Protein AF-A0A2U0TNA0-F1 (afdb_monomer_lite)

Foldseek 3Di:
DKDQDQLLVLLVVVVVVLLVCLPVLLVVLVVQLVVVVVVPDDSQVSLVVLLVVLLVCLVVLLVVVLCVQQVAQEDAPVVVSVSSSVSLVSNLSSQLSNQLCVVDGRCCLPPNDDDPNRVSSSVSSNVSSVVSSVSSVCSSVPGNYMYDD

Sequence (149 aa):
MKYQYRYLNATLIFCLIGFFIPGFTAILLLGIQMLLTEIGMECANSWKLIWTGTWIGMILLPILFFRYLNGKSTVPYQKIKTNLILFNLFEYIFIQASLASLFTNGNTLCYGSGGQNGIEFAFTALLALPILIIFSYFFEYHTETTIAE

pLDDT: mean 90.09, std 9.89, range [48.31, 98.06]

Structure (mmCIF, N/CA/C/O backbone):
data_AF-A0A2U0TNA0-F1
#
_entry.id   AF-A0A2U0TNA0-F1
#
loop_
_atom_site.group_PDB
_atom_site.id
_atom_site.type_symbol
_atom_site.label_atom_id
_atom_site.label_alt_id
_atom_site.label_comp_id
_atom_site.label_asym_id
_atom_site.label_entity_id
_atom_site.label_seq_id
_atom_site.pdbx_PDB_ins_code
_atom_site.Cartn_x
_atom_site.Cartn_y
_atom_site.Cartn_z
_atom_site.occupancy
_atom_site.B_iso_or_equiv
_atom_site.auth_seq_id
_atom_site.auth_comp_id
_atom_site.auth_asym_id
_atom_site.auth_atom_id
_atom_site.pdbx_PDB_model_num
ATOM 1 N N . MET A 1 1 ? -18.979 9.191 24.274 1.00 56.72 1 MET A N 1
ATOM 2 C CA . MET A 1 1 ? -19.630 7.855 24.256 1.00 56.72 1 MET A CA 1
ATOM 3 C C . MET A 1 1 ? -18.697 6.875 23.535 1.00 56.72 1 MET A C 1
ATOM 5 O O . MET A 1 1 ? -17.932 7.350 22.707 1.00 56.72 1 MET A O 1
ATOM 9 N N . LYS A 1 2 ? -18.642 5.577 23.890 1.00 66.06 2 LYS A N 1
ATOM 10 C CA . LYS A 1 2 ? -17.724 4.612 23.243 1.00 66.06 2 LYS A CA 1
ATOM 11 C C . LYS A 1 2 ? -18.462 3.783 22.197 1.00 66.06 2 LYS A C 1
ATOM 13 O O . LYS A 1 2 ? -19.469 3.166 22.528 1.00 66.06 2 LYS A O 1
ATOM 18 N N . TYR A 1 3 ? -17.939 3.740 20.976 1.00 77.31 3 TYR A N 1
ATOM 19 C CA . TYR A 1 3 ? -18.507 2.952 19.878 1.00 77.31 3 TYR A CA 1
ATOM 20 C C . TYR A 1 3 ? -17.440 2.074 19.231 1.00 77.31 3 TYR A C 1
ATOM 22 O O . TYR A 1 3 ? -16.265 2.430 19.242 1.00 77.31 3 TYR A O 1
ATOM 30 N N . GLN A 1 4 ? -17.849 0.948 18.654 1.00 83.19 4 GLN A N 1
ATOM 31 C CA . GLN A 1 4 ? -16.995 0.144 17.776 1.00 83.19 4 GLN A CA 1
ATOM 32 C C . GLN A 1 4 ? -16.763 0.900 16.460 1.00 83.19 4 GLN A C 1
ATOM 34 O O . GLN A 1 4 ? -17.704 1.460 15.887 1.00 83.19 4 GLN A O 1
ATOM 39 N N . TYR A 1 5 ? -15.518 0.950 15.986 1.00 86.00 5 TYR A N 1
ATOM 40 C CA . TYR A 1 5 ? -15.208 1.605 14.715 1.00 86.00 5 TYR A CA 1
ATOM 41 C C . TYR A 1 5 ? -15.548 0.695 13.527 1.00 86.00 5 TYR A C 1
ATOM 43 O O . TYR A 1 5 ? -15.168 -0.469 13.497 1.00 86.00 5 TYR A O 1
ATOM 51 N N . ARG A 1 6 ? -16.239 1.236 12.516 1.00 91.50 6 ARG A N 1
ATOM 52 C CA . ARG A 1 6 ? -16.657 0.487 11.316 1.00 91.50 6 ARG A CA 1
ATOM 53 C C . ARG A 1 6 ? -15.620 0.626 10.198 1.00 91.50 6 ARG A C 1
ATOM 55 O O . ARG A 1 6 ? -15.744 1.502 9.335 1.00 91.50 6 ARG A O 1
ATOM 62 N N . TYR A 1 7 ? -14.580 -0.205 10.240 1.00 93.19 7 TYR A N 1
ATOM 63 C CA . TYR A 1 7 ? -13.464 -0.202 9.283 1.00 93.19 7 TYR A CA 1
ATOM 64 C C . TYR A 1 7 ? -13.910 -0.496 7.850 1.00 93.19 7 TYR A C 1
ATOM 66 O O . TYR A 1 7 ? -13.440 0.152 6.907 1.00 93.19 7 TYR A O 1
ATOM 74 N N . LEU A 1 8 ? -14.842 -1.435 7.683 1.00 94.44 8 LEU A N 1
ATOM 75 C CA . LEU A 1 8 ? -15.361 -1.846 6.387 1.00 94.44 8 LEU A CA 1
ATOM 76 C C . LEU A 1 8 ? -16.038 -0.675 5.675 1.00 94.44 8 LEU A C 1
ATOM 78 O O . LEU A 1 8 ? -15.712 -0.378 4.530 1.00 94.44 8 LEU A O 1
ATOM 82 N N . ASN A 1 9 ? -16.913 0.054 6.370 1.00 93.88 9 ASN A N 1
ATOM 83 C CA . ASN A 1 9 ? -17.627 1.197 5.795 1.00 93.88 9 ASN A CA 1
ATOM 84 C C . ASN A 1 9 ? -16.678 2.297 5.313 1.00 93.88 9 ASN A C 1
ATOM 86 O O . ASN A 1 9 ? -16.826 2.809 4.204 1.00 93.88 9 ASN A O 1
ATOM 90 N N . ALA A 1 10 ? -15.697 2.665 6.140 1.00 93.75 10 ALA A N 1
ATOM 91 C CA . ALA A 1 10 ? -14.714 3.678 5.772 1.00 93.75 10 ALA A CA 1
ATOM 92 C C . ALA A 1 10 ? -13.861 3.232 4.572 1.00 93.75 10 ALA A C 1
ATOM 94 O O . ALA A 1 10 ? -13.541 4.039 3.699 1.00 93.75 10 ALA A O 1
ATOM 95 N N . THR A 1 11 ? -13.545 1.940 4.494 1.00 96.50 11 THR A N 1
ATOM 96 C CA . THR A 1 11 ? -12.780 1.364 3.382 1.00 96.50 11 THR A CA 1
ATOM 97 C C . THR A 1 11 ? -13.598 1.285 2.105 1.00 96.50 11 THR A C 1
ATOM 99 O O . THR A 1 11 ? -13.075 1.611 1.053 1.00 96.50 11 THR A O 1
ATOM 102 N N . LEU A 1 12 ? -14.892 0.971 2.174 1.00 96.19 12 LEU A N 1
ATOM 103 C CA . LEU A 1 12 ? -15.780 1.028 1.011 1.00 96.19 12 LEU A CA 1
ATOM 104 C C . LEU A 1 12 ? -15.851 2.442 0.420 1.00 96.19 12 LEU A C 1
ATOM 106 O O . LEU A 1 12 ? -15.774 2.595 -0.796 1.00 96.19 12 LEU A O 1
ATOM 110 N N . ILE A 1 13 ? -15.924 3.477 1.266 1.00 94.81 13 ILE A N 1
ATOM 111 C CA . ILE A 1 13 ? -15.852 4.876 0.810 1.00 94.81 13 ILE A CA 1
ATOM 112 C C . ILE A 1 13 ? -14.511 5.142 0.119 1.00 94.81 13 ILE A C 1
ATOM 114 O O . ILE A 1 13 ? -14.484 5.735 -0.959 1.00 94.81 13 ILE A O 1
ATOM 118 N N . PHE A 1 14 ? -13.405 4.675 0.708 1.00 95.06 14 PHE A N 1
ATOM 119 C CA . PHE A 1 14 ? -12.098 4.768 0.064 1.00 95.06 14 PHE A CA 1
ATOM 120 C C . PHE A 1 14 ? -12.086 4.040 -1.283 1.00 95.06 14 PHE A C 1
ATOM 122 O O . PHE A 1 14 ? -11.621 4.622 -2.250 1.00 95.06 14 PHE A O 1
ATOM 129 N N . CYS A 1 15 ? -12.629 2.826 -1.390 1.00 94.69 15 CYS A N 1
ATOM 130 C CA . CYS A 1 15 ? -12.638 2.045 -2.625 1.00 94.69 15 CYS A CA 1
ATOM 131 C C . CYS A 1 15 ? -13.465 2.695 -3.740 1.00 94.69 15 CYS A C 1
ATOM 133 O O . CYS A 1 15 ? -13.064 2.628 -4.900 1.00 94.69 15 CYS A O 1
ATOM 135 N N . LEU A 1 16 ? -14.577 3.360 -3.405 1.00 93.19 16 LEU A N 1
ATOM 136 C CA . LEU A 1 16 ? -15.364 4.131 -4.374 1.00 93.19 16 LEU A CA 1
ATOM 137 C C . LEU A 1 16 ? -14.534 5.252 -5.011 1.00 93.19 16 LEU A C 1
ATOM 139 O O . LEU A 1 16 ? -14.587 5.447 -6.220 1.00 93.19 16 LEU A O 1
ATOM 143 N N . ILE A 1 17 ? -13.735 5.960 -4.209 1.00 90.81 17 ILE A N 1
ATOM 144 C CA . ILE A 1 17 ? -12.788 6.973 -4.701 1.00 90.81 17 ILE A CA 1
ATOM 145 C C . ILE A 1 17 ? -11.610 6.287 -5.418 1.00 90.81 17 ILE A C 1
ATOM 147 O O . ILE A 1 17 ? -11.177 6.720 -6.485 1.00 90.81 17 ILE A O 1
ATOM 151 N N . GLY A 1 18 ? -11.148 5.175 -4.844 1.00 84.62 18 GLY A N 1
ATOM 152 C CA . GLY A 1 18 ? -10.086 4.273 -5.283 1.00 84.62 18 GLY A CA 1
ATOM 153 C C . GLY A 1 18 ? -10.221 3.845 -6.739 1.00 84.62 18 GLY A C 1
ATOM 154 O O . GLY A 1 18 ? -9.241 3.805 -7.474 1.00 84.62 18 GLY A O 1
ATOM 155 N N . PHE A 1 19 ? -11.455 3.615 -7.178 1.00 89.19 19 PHE A N 1
ATOM 156 C CA . PHE A 1 19 ? -11.787 3.253 -8.551 1.00 89.19 19 PHE A CA 1
ATOM 157 C C . PHE A 1 19 ? -11.328 4.290 -9.594 1.00 89.19 19 PHE A C 1
ATOM 159 O O . PHE A 1 19 ? -10.976 3.924 -10.712 1.00 89.19 19 PHE A O 1
ATOM 166 N N . PHE A 1 20 ? -11.281 5.577 -9.233 1.00 86.88 20 PHE A N 1
ATOM 167 C CA . PHE A 1 20 ? -10.940 6.675 -10.149 1.00 86.88 20 PHE A CA 1
ATOM 168 C C . PHE A 1 20 ? -9.481 7.142 -10.056 1.00 86.88 20 PHE A C 1
ATOM 170 O O . PHE A 1 20 ? -9.045 7.964 -10.861 1.00 86.88 20 PHE A O 1
ATOM 177 N N . ILE A 1 21 ? -8.707 6.626 -9.098 1.00 85.44 21 ILE A N 1
ATOM 178 C CA . ILE A 1 21 ? -7.303 7.002 -8.870 1.00 85.44 21 ILE A CA 1
ATOM 179 C C . ILE A 1 21 ? -6.199 6.046 -9.393 1.00 85.44 21 ILE A C 1
ATOM 181 O O . ILE A 1 21 ? -5.028 6.351 -9.127 1.00 85.44 21 ILE A O 1
ATOM 185 N N . PRO A 1 22 ? -6.451 4.943 -10.143 1.00 87.94 22 PRO A N 1
ATOM 186 C CA . PRO A 1 22 ? -5.367 4.090 -10.650 1.00 87.94 22 PRO A CA 1
ATOM 187 C C . PRO A 1 22 ? -4.303 4.843 -11.465 1.00 87.94 22 PRO A C 1
ATOM 189 O O . PRO A 1 22 ? -3.115 4.548 -11.367 1.00 87.94 22 PRO A O 1
ATOM 192 N N . GLY A 1 23 ? -4.711 5.860 -12.233 1.00 83.50 23 GLY A N 1
ATOM 193 C CA . GLY A 1 23 ? -3.784 6.670 -13.028 1.00 83.50 23 GLY A CA 1
ATOM 194 C C . GLY A 1 23 ? -2.807 7.489 -12.177 1.00 83.50 23 GLY A C 1
ATOM 195 O O . GLY A 1 23 ? -1.615 7.523 -12.466 1.00 83.50 23 GLY A O 1
ATOM 196 N N . PHE A 1 2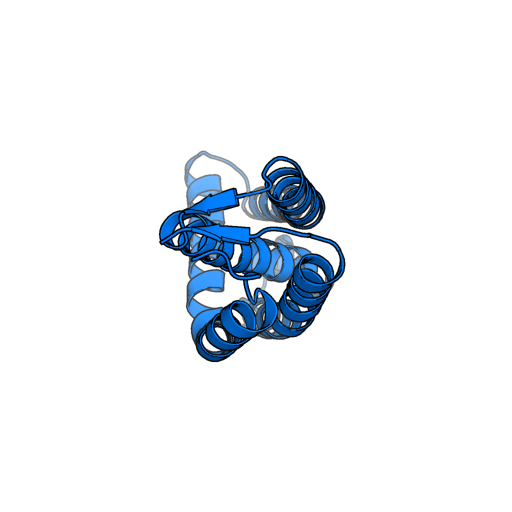4 ? -3.278 8.103 -11.086 1.00 88.62 24 PHE A N 1
ATOM 197 C CA . PHE A 1 24 ? -2.429 8.923 -10.210 1.00 88.62 24 PHE A CA 1
ATOM 198 C C . PHE A 1 24 ? -1.357 8.097 -9.500 1.00 88.62 24 PHE A C 1
ATOM 200 O O . PHE A 1 24 ? -0.218 8.532 -9.348 1.00 88.62 24 PHE A O 1
ATOM 207 N N . THR A 1 25 ? -1.717 6.890 -9.083 1.00 91.56 25 THR A N 1
ATOM 208 C CA . THR A 1 25 ? -0.806 5.964 -8.405 1.00 91.56 25 THR A CA 1
ATOM 209 C C . THR A 1 25 ? 0.212 5.357 -9.368 1.00 91.56 25 THR A C 1
ATOM 211 O O . THR A 1 25 ? 1.383 5.248 -9.012 1.00 91.56 25 THR A O 1
ATOM 214 N N . ALA A 1 26 ? -0.173 5.082 -10.618 1.00 89.44 26 ALA A N 1
ATOM 215 C CA . ALA A 1 26 ? 0.776 4.713 -11.668 1.00 89.44 26 ALA A CA 1
ATOM 216 C C . ALA A 1 26 ? 1.791 5.840 -11.950 1.00 89.44 26 ALA A C 1
ATOM 218 O O . ALA A 1 26 ? 2.992 5.583 -12.013 1.00 89.44 26 ALA A O 1
ATOM 219 N N . ILE A 1 27 ? 1.332 7.096 -12.040 1.00 90.06 27 ILE A N 1
ATOM 220 C CA . ILE A 1 27 ? 2.212 8.269 -12.195 1.00 90.06 27 ILE A CA 1
ATOM 221 C C . ILE A 1 27 ? 3.171 8.398 -11.007 1.00 90.06 27 ILE A C 1
ATOM 223 O O . ILE A 1 27 ? 4.353 8.660 -11.206 1.00 90.06 27 ILE A O 1
ATOM 227 N N . LEU A 1 28 ? 2.693 8.184 -9.777 1.00 92.69 28 LEU A N 1
ATOM 228 C CA . LEU A 1 28 ? 3.542 8.206 -8.586 1.00 92.69 28 LEU A CA 1
ATOM 229 C C . LEU A 1 28 ? 4.652 7.146 -8.660 1.00 92.69 28 LEU A C 1
ATOM 231 O O . LEU A 1 28 ? 5.808 7.462 -8.393 1.00 92.69 28 LEU A O 1
ATOM 235 N N . LEU A 1 29 ? 4.322 5.909 -9.043 1.00 93.56 29 LEU A N 1
ATOM 236 C CA . LEU A 1 29 ? 5.296 4.819 -9.178 1.00 93.56 29 LEU A CA 1
ATOM 237 C C . LEU A 1 29 ? 6.336 5.111 -10.268 1.00 93.56 29 LEU A C 1
ATOM 239 O O . LEU A 1 29 ? 7.529 4.905 -10.044 1.00 93.56 29 LEU A O 1
ATOM 243 N N . LEU A 1 30 ? 5.899 5.657 -11.406 1.00 91.88 30 LEU A N 1
ATOM 244 C CA . LEU A 1 30 ? 6.791 6.135 -12.464 1.00 91.88 30 LEU A CA 1
ATOM 245 C C . LEU A 1 30 ? 7.703 7.261 -11.965 1.00 91.88 30 LEU A C 1
ATOM 247 O O . LEU A 1 30 ? 8.904 7.226 -12.204 1.00 91.88 30 LEU A O 1
ATOM 251 N N . GLY A 1 31 ? 7.161 8.224 -11.218 1.00 92.88 31 GLY A N 1
ATOM 252 C CA . GLY A 1 31 ? 7.939 9.308 -10.619 1.00 92.88 31 GLY A CA 1
ATOM 253 C C . GLY A 1 31 ? 9.008 8.798 -9.650 1.00 92.88 31 GLY A C 1
ATOM 254 O O . GLY A 1 31 ? 10.147 9.256 -9.699 1.00 92.88 31 GLY A O 1
ATOM 255 N N . ILE A 1 32 ? 8.680 7.802 -8.818 1.00 94.56 32 ILE A N 1
ATOM 256 C CA . ILE A 1 32 ? 9.659 7.140 -7.942 1.00 94.56 32 ILE A CA 1
ATOM 257 C C . ILE A 1 32 ? 10.747 6.471 -8.782 1.00 94.56 32 ILE A C 1
ATOM 259 O O . ILE A 1 32 ? 11.927 6.655 -8.497 1.00 94.56 32 ILE A O 1
ATOM 263 N N . GLN A 1 33 ? 10.380 5.734 -9.832 1.00 95.00 33 GLN A N 1
ATO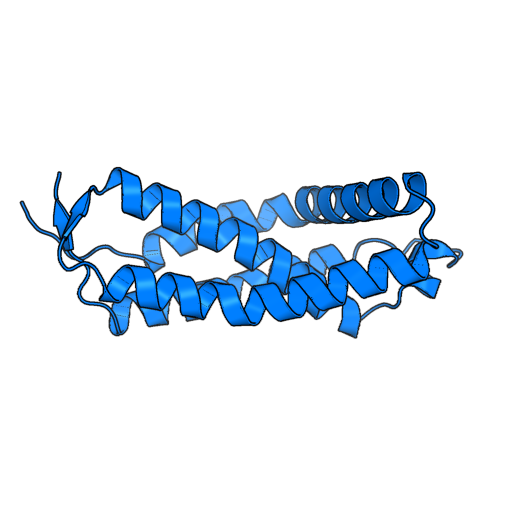M 264 C CA . GLN A 1 33 ? 11.364 5.110 -10.712 1.00 95.00 33 GLN A CA 1
ATOM 265 C C . GLN A 1 33 ? 12.284 6.143 -11.373 1.00 95.00 33 GLN A C 1
ATOM 267 O O . GLN A 1 33 ? 13.495 5.936 -11.399 1.00 95.00 33 GLN A O 1
ATOM 272 N N . MET A 1 34 ? 11.740 7.255 -11.869 1.00 94.25 34 MET A N 1
ATOM 273 C CA . MET A 1 34 ? 12.534 8.329 -12.468 1.00 94.25 34 MET A CA 1
ATOM 274 C C . MET A 1 34 ? 13.516 8.926 -11.458 1.00 94.25 34 MET A C 1
ATOM 276 O O . MET A 1 34 ? 14.696 9.041 -11.767 1.00 94.25 34 MET A O 1
ATOM 280 N N . LEU A 1 35 ? 13.074 9.217 -10.229 1.00 96.75 35 LEU A N 1
ATOM 281 C CA . LEU A 1 35 ? 13.955 9.709 -9.159 1.00 96.75 35 LEU A CA 1
ATOM 282 C C . LEU A 1 35 ? 15.096 8.733 -8.849 1.00 96.75 35 LEU A C 1
ATOM 284 O O . LEU A 1 35 ? 16.236 9.145 -8.653 1.00 96.75 35 LEU A O 1
ATOM 288 N N . LEU A 1 36 ? 14.792 7.436 -8.819 1.00 95.75 36 LEU A N 1
ATOM 289 C CA . LEU A 1 36 ? 15.781 6.380 -8.626 1.00 95.75 36 LEU A CA 1
ATOM 290 C C . LEU A 1 36 ? 16.805 6.325 -9.776 1.00 95.75 36 LEU A C 1
ATOM 292 O O . LEU A 1 36 ? 17.985 6.061 -9.546 1.00 95.75 36 LEU A O 1
ATOM 296 N N . THR A 1 37 ? 16.379 6.616 -11.002 1.00 95.06 37 THR A N 1
ATOM 297 C CA . THR A 1 37 ? 17.280 6.704 -12.153 1.00 95.06 37 THR A CA 1
ATOM 298 C C . THR A 1 37 ? 18.126 7.975 -12.151 1.00 95.06 37 THR A C 1
ATOM 300 O O . THR A 1 37 ? 19.313 7.896 -12.456 1.00 95.06 37 THR A O 1
ATOM 303 N N . GLU A 1 38 ? 17.581 9.109 -11.711 1.00 95.75 38 GLU A N 1
ATOM 304 C CA . GLU A 1 38 ? 18.335 10.363 -11.552 1.00 95.75 38 GLU A CA 1
ATOM 305 C C . GLU A 1 38 ? 19.477 10.245 -10.529 1.00 95.75 38 GLU A C 1
ATOM 307 O O . GLU A 1 38 ? 20.523 10.870 -10.687 1.00 95.75 38 GLU A O 1
ATOM 312 N N . ILE A 1 39 ? 19.338 9.390 -9.508 1.00 96.12 39 ILE A N 1
ATOM 313 C CA . ILE A 1 39 ? 20.433 9.090 -8.565 1.00 96.12 39 ILE A CA 1
ATOM 314 C C . ILE A 1 39 ? 21.418 8.023 -9.083 1.00 96.12 39 ILE A C 1
ATOM 316 O O . ILE A 1 39 ? 22.286 7.571 -8.335 1.00 96.12 39 ILE A O 1
ATOM 320 N N . GLY A 1 40 ? 21.303 7.617 -10.352 1.00 95.31 40 GLY A N 1
ATOM 321 C CA . GLY A 1 40 ? 22.262 6.757 -11.047 1.00 95.31 40 GLY A CA 1
ATOM 322 C C . GLY A 1 40 ? 21.906 5.270 -11.109 1.00 95.31 40 GLY A C 1
ATOM 323 O O . GLY A 1 40 ? 22.747 4.475 -11.530 1.00 95.31 40 GLY A O 1
ATOM 324 N N . MET A 1 41 ? 20.696 4.855 -10.711 1.00 95.75 41 MET A N 1
ATOM 325 C CA . MET A 1 41 ? 20.282 3.456 -10.868 1.00 95.75 41 MET A CA 1
ATOM 326 C C . MET A 1 41 ? 19.714 3.176 -12.257 1.00 95.75 41 MET A C 1
ATOM 328 O O . MET A 1 41 ? 18.869 3.900 -12.781 1.00 95.75 41 MET A O 1
ATOM 332 N N . GLU A 1 42 ? 20.111 2.045 -12.833 1.00 95.88 42 GLU A N 1
ATOM 333 C CA . GLU A 1 42 ? 19.514 1.555 -14.073 1.00 95.88 42 GLU A CA 1
ATOM 334 C C . GLU A 1 42 ? 17.986 1.408 -13.925 1.00 95.88 42 GLU A C 1
ATOM 336 O O . GLU A 1 42 ? 17.482 0.971 -12.883 1.00 95.88 42 GLU A O 1
ATOM 341 N N . CYS A 1 43 ? 17.238 1.768 -14.970 1.00 92.75 43 CYS A N 1
ATOM 342 C CA . CYS A 1 43 ? 15.773 1.791 -14.950 1.00 92.75 43 CYS A CA 1
ATOM 343 C C . CYS A 1 43 ? 15.169 0.430 -14.548 1.00 92.75 43 CYS A C 1
ATOM 345 O O . CYS A 1 43 ? 14.324 0.359 -13.653 1.00 92.75 43 CYS A O 1
ATOM 347 N N . ALA A 1 44 ? 15.657 -0.675 -15.124 1.00 93.44 44 ALA A N 1
ATOM 348 C CA . ALA A 1 44 ? 15.161 -2.014 -14.800 1.00 93.44 44 ALA A CA 1
ATOM 349 C C . ALA A 1 44 ? 15.444 -2.413 -13.336 1.00 93.44 44 ALA A C 1
ATOM 351 O O . ALA A 1 44 ? 14.585 -2.997 -12.666 1.00 93.44 44 ALA A O 1
ATOM 352 N N . ASN A 1 45 ? 16.618 -2.047 -12.810 1.00 95.75 45 ASN A N 1
ATOM 353 C CA . ASN A 1 45 ? 16.973 -2.283 -11.407 1.00 95.75 45 ASN A CA 1
ATOM 354 C C . ASN A 1 45 ? 16.129 -1.427 -10.453 1.00 95.75 45 ASN A C 1
ATOM 356 O O . ASN A 1 45 ? 15.745 -1.901 -9.383 1.00 95.75 45 ASN A O 1
ATOM 360 N N . SER A 1 46 ? 15.774 -0.207 -10.862 1.00 96.19 46 SER A N 1
ATOM 361 C CA . SER A 1 46 ? 14.878 0.679 -10.111 1.00 96.19 46 SER A CA 1
ATOM 362 C C . SER A 1 46 ? 13.489 0.057 -9.949 1.00 96.19 46 SER A C 1
ATOM 364 O O . SER A 1 46 ? 12.971 -0.006 -8.834 1.00 96.19 46 SER A O 1
ATOM 366 N N . TRP A 1 47 ? 12.917 -0.508 -11.019 1.00 94.88 47 TRP A N 1
ATOM 367 C CA . TRP A 1 47 ? 11.656 -1.256 -10.937 1.00 94.88 47 TRP A CA 1
ATOM 368 C C . TRP A 1 47 ? 11.749 -2.484 -10.037 1.00 94.88 47 TRP A C 1
ATOM 370 O O . TRP A 1 47 ? 10.865 -2.713 -9.213 1.00 94.88 47 TRP A O 1
ATOM 380 N N . LYS A 1 48 ? 12.842 -3.249 -10.131 1.00 95.25 48 LYS A N 1
ATOM 381 C CA . LYS A 1 48 ? 13.073 -4.405 -9.255 1.00 95.25 48 LYS A CA 1
ATOM 382 C C . LYS A 1 48 ? 13.106 -4.002 -7.777 1.00 95.25 48 LYS A C 1
ATOM 384 O O . LYS A 1 48 ? 12.543 -4.712 -6.940 1.00 95.25 48 LYS A O 1
ATOM 389 N N . LEU A 1 49 ? 13.726 -2.866 -7.456 1.00 96.31 49 LEU A N 1
ATOM 390 C CA . LEU A 1 49 ? 13.755 -2.323 -6.099 1.00 96.31 49 LEU A CA 1
ATOM 391 C C . LEU A 1 49 ? 12.355 -1.904 -5.631 1.00 96.31 49 LEU A C 1
ATOM 393 O O . LEU A 1 49 ? 11.946 -2.297 -4.539 1.00 96.31 49 LEU A O 1
ATOM 397 N N . ILE A 1 50 ? 11.609 -1.170 -6.464 1.00 96.44 50 ILE A N 1
ATOM 398 C CA . ILE A 1 50 ? 10.227 -0.755 -6.172 1.00 96.44 50 ILE A CA 1
ATOM 399 C C . ILE A 1 50 ? 9.352 -1.980 -5.898 1.00 96.44 50 ILE A C 1
ATOM 401 O O . ILE A 1 50 ? 8.669 -2.034 -4.877 1.00 96.44 50 ILE A O 1
ATOM 405 N N . TRP A 1 51 ? 9.396 -2.996 -6.759 1.00 96.69 51 TRP A N 1
ATOM 406 C CA . TRP A 1 51 ? 8.607 -4.213 -6.574 1.00 96.69 51 TRP A CA 1
ATOM 407 C C . TRP A 1 51 ? 8.999 -4.980 -5.323 1.00 96.69 51 TRP A C 1
ATOM 409 O O . TRP A 1 51 ? 8.128 -5.379 -4.560 1.00 96.69 51 TRP A O 1
ATOM 419 N N . THR A 1 52 ? 10.294 -5.123 -5.051 1.00 97.38 52 THR A N 1
ATOM 420 C CA . THR A 1 52 ? 10.750 -5.785 -3.822 1.00 97.38 52 THR A CA 1
ATOM 421 C C . THR A 1 52 ? 10.246 -5.040 -2.582 1.00 97.38 52 THR A C 1
ATOM 423 O O . THR A 1 52 ? 9.691 -5.654 -1.672 1.00 97.38 52 THR A O 1
ATOM 426 N N . GLY A 1 53 ? 10.379 -3.711 -2.561 1.00 97.69 53 GLY A N 1
ATOM 427 C CA . GLY A 1 53 ? 9.915 -2.878 -1.453 1.00 97.69 53 GLY A CA 1
ATOM 428 C C . GLY A 1 53 ? 8.399 -2.928 -1.266 1.00 97.69 53 GLY A C 1
ATOM 429 O O . GLY A 1 53 ? 7.924 -3.041 -0.139 1.00 97.69 53 GLY A O 1
ATOM 430 N N . THR A 1 54 ? 7.636 -2.902 -2.357 1.00 97.81 54 THR A N 1
ATOM 431 C CA . THR A 1 54 ? 6.167 -2.951 -2.309 1.00 97.81 54 THR A CA 1
ATOM 432 C C . THR A 1 54 ? 5.623 -4.333 -1.951 1.00 97.81 54 THR A C 1
ATOM 434 O O . THR A 1 54 ? 4.664 -4.401 -1.191 1.00 97.81 54 THR A O 1
ATOM 437 N N . TRP A 1 55 ? 6.266 -5.432 -2.362 1.00 98.00 55 TRP A N 1
ATOM 438 C CA . TRP A 1 55 ? 5.946 -6.779 -1.863 1.00 98.00 55 TRP A CA 1
ATOM 439 C C . TRP A 1 55 ? 6.138 -6.892 -0.348 1.00 98.00 55 TRP A C 1
ATOM 441 O O . TRP A 1 55 ? 5.268 -7.405 0.356 1.00 98.00 55 TRP A O 1
ATOM 451 N N . ILE A 1 56 ? 7.261 -6.381 0.163 1.00 98.06 56 ILE A N 1
ATOM 452 C CA . ILE A 1 56 ? 7.530 -6.344 1.605 1.00 98.06 56 ILE A CA 1
ATOM 453 C C . ILE A 1 56 ? 6.483 -5.475 2.315 1.00 98.06 56 ILE A C 1
ATOM 455 O O . ILE A 1 56 ? 5.926 -5.889 3.331 1.00 98.06 56 ILE A O 1
ATOM 459 N N . GLY A 1 57 ? 6.190 -4.294 1.764 1.00 97.56 57 GLY A N 1
ATOM 460 C CA . GLY A 1 57 ? 5.194 -3.363 2.288 1.00 97.56 57 GLY A CA 1
ATOM 461 C C . GLY A 1 57 ? 3.799 -3.978 2.389 1.00 97.56 57 GLY A C 1
ATOM 462 O O . GLY A 1 57 ? 3.217 -3.941 3.468 1.00 97.56 57 GLY A O 1
ATOM 463 N N . MET A 1 58 ? 3.324 -4.610 1.313 1.00 97.31 58 MET A N 1
ATOM 464 C CA . MET A 1 58 ? 2.015 -5.275 1.230 1.00 97.31 58 MET A CA 1
ATOM 465 C C . MET A 1 58 ? 1.824 -6.345 2.316 1.00 97.31 58 MET A C 1
ATOM 467 O O . MET A 1 58 ? 0.733 -6.565 2.825 1.00 97.31 58 MET A O 1
ATOM 471 N N . ILE A 1 59 ? 2.891 -7.048 2.702 1.00 96.88 59 ILE A N 1
ATOM 472 C CA . ILE A 1 59 ? 2.797 -8.070 3.752 1.00 9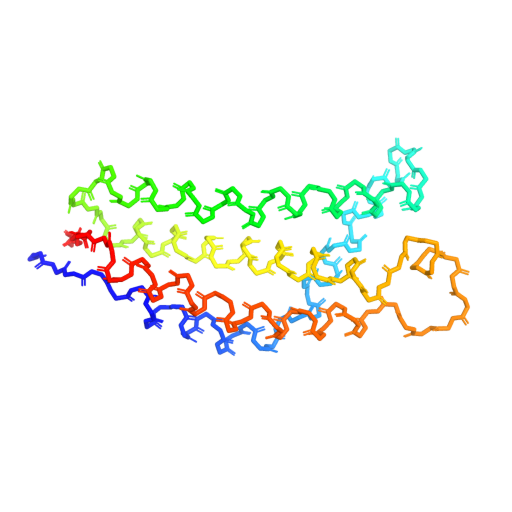6.88 59 ILE A CA 1
ATOM 473 C C . ILE A 1 59 ? 2.904 -7.432 5.142 1.00 96.88 59 ILE A C 1
ATOM 475 O O . ILE A 1 59 ? 2.160 -7.786 6.057 1.00 96.88 59 ILE A O 1
ATOM 479 N N . LEU A 1 60 ? 3.845 -6.505 5.333 1.00 97.62 60 LEU A N 1
ATOM 480 C CA . LEU A 1 60 ? 4.135 -5.944 6.653 1.00 97.62 60 LEU A CA 1
ATOM 481 C C . LEU A 1 60 ? 3.077 -4.948 7.127 1.00 97.62 60 LEU A C 1
ATOM 483 O O . LEU A 1 60 ? 2.765 -4.921 8.320 1.00 97.62 60 LEU A O 1
ATOM 487 N N . LEU A 1 61 ? 2.537 -4.118 6.239 1.00 97.44 61 LEU A N 1
ATOM 488 C CA . LEU A 1 61 ? 1.670 -3.012 6.624 1.00 97.44 61 LEU A CA 1
ATOM 489 C C . LEU A 1 61 ? 0.346 -3.485 7.264 1.00 97.44 61 LEU A C 1
ATOM 491 O O . LEU A 1 61 ? 0.022 -2.963 8.338 1.00 97.44 61 LEU A O 1
ATOM 495 N N . PRO A 1 62 ? -0.369 -4.510 6.749 1.00 96.88 62 PRO A N 1
ATOM 496 C CA . PRO A 1 62 ? -1.550 -5.065 7.419 1.00 96.88 62 PRO A CA 1
ATOM 497 C C . PRO A 1 62 ? -1.237 -5.629 8.808 1.00 96.88 62 PRO A C 1
ATOM 499 O O . PRO A 1 62 ? -1.996 -5.416 9.755 1.00 96.88 62 PRO A O 1
ATOM 502 N N . ILE A 1 63 ? -0.082 -6.286 8.968 1.00 96.50 63 ILE A N 1
ATOM 503 C CA . ILE A 1 63 ? 0.365 -6.846 10.253 1.00 96.50 63 ILE A CA 1
ATOM 504 C C . ILE A 1 63 ? 0.628 -5.725 11.266 1.00 96.50 63 ILE A C 1
ATOM 506 O O . ILE A 1 63 ? 0.198 -5.805 12.421 1.00 96.50 63 ILE A O 1
ATOM 510 N N . LEU A 1 64 ? 1.338 -4.674 10.850 1.00 95.75 64 LEU A N 1
ATOM 511 C CA . LEU A 1 64 ? 1.639 -3.524 11.700 1.00 95.75 64 LEU A CA 1
ATOM 512 C C . LEU A 1 64 ? 0.366 -2.773 12.095 1.00 95.75 64 LEU A C 1
ATOM 514 O O . LEU A 1 64 ? 0.215 -2.403 13.262 1.00 95.75 64 LEU A O 1
ATOM 518 N N . PHE A 1 65 ? -0.564 -2.592 11.156 1.00 95.62 65 PHE A N 1
ATOM 519 C CA . PHE A 1 65 ? -1.835 -1.932 11.424 1.00 95.62 65 PHE A CA 1
ATOM 520 C C . PHE A 1 65 ? -2.697 -2.742 12.397 1.00 95.62 65 PHE A C 1
ATOM 522 O O . PHE A 1 65 ? -3.165 -2.195 13.393 1.00 95.62 65 PHE A O 1
ATOM 529 N N . PHE A 1 66 ? -2.809 -4.058 12.209 1.00 94.06 66 PHE A N 1
ATOM 530 C CA . PHE A 1 66 ? -3.512 -4.941 13.143 1.00 94.06 66 PHE A CA 1
ATOM 531 C C . PHE A 1 66 ? -2.933 -4.880 14.563 1.00 94.06 66 PHE A C 1
ATOM 533 O O . PHE A 1 66 ? -3.667 -4.737 15.542 1.00 94.06 66 PHE A O 1
ATOM 540 N N . ARG A 1 67 ? -1.600 -4.922 14.697 1.00 92.50 67 ARG A N 1
ATOM 541 C CA . ARG A 1 67 ? -0.932 -4.764 16.001 1.00 92.50 67 ARG A CA 1
ATOM 542 C C . ARG A 1 67 ? -1.219 -3.404 16.633 1.00 92.50 67 ARG A C 1
ATOM 544 O O . ARG A 1 67 ? -1.428 -3.330 17.842 1.00 92.50 67 ARG A O 1
ATOM 551 N N . TYR A 1 68 ? -1.244 -2.339 15.833 1.00 91.00 68 TYR A N 1
ATOM 552 C CA . TYR A 1 68 ? -1.610 -1.005 16.301 1.00 91.00 68 TYR A CA 1
ATOM 553 C C . TYR A 1 68 ? -3.045 -0.959 16.852 1.00 91.00 68 TYR A C 1
ATOM 555 O O . TYR A 1 68 ? -3.262 -0.332 17.892 1.00 91.00 68 TYR A O 1
ATOM 563 N N . LEU A 1 69 ? -3.994 -1.637 16.195 1.00 90.12 69 LEU A N 1
ATOM 564 C CA . LEU A 1 69 ? -5.389 -1.723 16.636 1.00 90.12 69 LEU A CA 1
ATOM 565 C C . LEU A 1 69 ? -5.536 -2.517 17.943 1.00 90.12 69 LEU A C 1
ATOM 567 O O . LEU A 1 69 ? -6.163 -2.033 18.883 1.00 90.12 69 LEU A O 1
ATOM 571 N N . ASN A 1 70 ? -4.887 -3.678 18.054 1.00 86.31 70 ASN A N 1
ATOM 572 C CA . ASN A 1 70 ? -4.961 -4.517 19.259 1.00 86.31 70 ASN A CA 1
ATOM 573 C C . ASN A 1 70 ? -4.206 -3.948 20.464 1.00 86.31 70 ASN A C 1
ATOM 575 O O . ASN A 1 70 ? -4.545 -4.241 21.607 1.00 86.31 70 ASN A O 1
ATOM 579 N N . GLY A 1 71 ? -3.194 -3.111 20.237 1.00 79.62 71 GLY A N 1
ATOM 580 C CA . GLY A 1 71 ? -2.469 -2.452 21.321 1.00 79.62 71 GLY A CA 1
ATOM 581 C C . GLY A 1 71 ? -3.269 -1.358 22.037 1.00 79.62 71 GLY A C 1
ATOM 582 O O . GLY A 1 71 ? -2.770 -0.807 23.020 1.00 79.62 71 GLY A O 1
ATOM 583 N N . LYS A 1 72 ? -4.462 -0.978 21.546 1.00 72.31 72 LYS A N 1
ATOM 584 C CA . LYS A 1 72 ? -5.234 0.161 22.071 1.00 72.31 72 LYS A CA 1
ATOM 585 C C . LYS A 1 72 ? -6.729 -0.133 22.144 1.00 72.31 72 LYS A C 1
ATOM 587 O O . LYS A 1 72 ? -7.416 -0.182 21.131 1.00 72.31 72 LYS A O 1
ATOM 592 N N . SER A 1 73 ? -7.253 -0.200 23.364 1.00 70.75 73 SER A N 1
ATOM 593 C CA . SER A 1 73 ? -8.685 -0.403 23.613 1.00 70.75 73 SER A CA 1
ATOM 594 C C . SER A 1 73 ? -9.541 0.817 23.261 1.00 70.75 73 SER A C 1
ATOM 596 O O . SER A 1 73 ? -10.674 0.658 22.810 1.00 70.75 73 SER A O 1
ATOM 598 N N . THR A 1 74 ? -9.020 2.040 23.431 1.00 81.50 74 THR A N 1
ATOM 599 C CA . THR A 1 74 ? -9.719 3.283 23.068 1.00 81.50 74 THR A CA 1
ATOM 600 C C . THR A 1 74 ? -8.781 4.265 22.363 1.00 81.50 74 THR A C 1
ATOM 602 O O . THR A 1 74 ? -7.692 4.562 22.856 1.00 81.50 74 THR A O 1
ATOM 605 N N . VAL A 1 75 ? -9.202 4.791 21.210 1.00 84.81 75 VAL A N 1
ATOM 606 C CA . VAL A 1 75 ? -8.425 5.748 20.403 1.00 84.81 75 VAL A CA 1
ATOM 607 C C . VAL A 1 75 ? -9.336 6.896 19.941 1.00 84.81 75 VAL A C 1
ATOM 609 O O . VAL A 1 75 ? -10.512 6.655 19.665 1.00 84.81 75 VAL A O 1
ATOM 612 N N . PRO A 1 76 ? -8.834 8.140 19.814 1.00 89.06 76 PRO A N 1
ATOM 613 C CA . P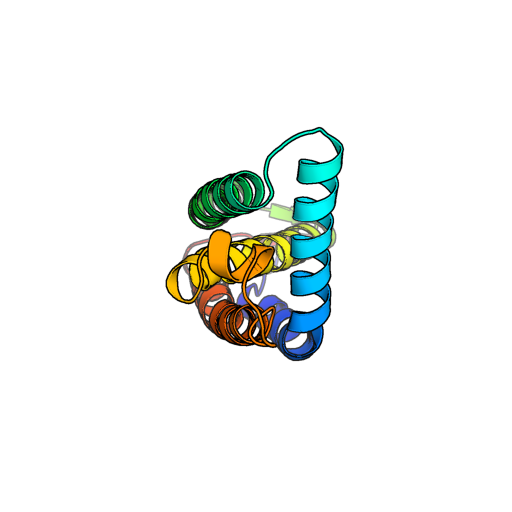RO A 1 76 ? -9.622 9.236 19.255 1.00 89.06 76 PRO A CA 1
ATOM 614 C C . PRO A 1 76 ? -10.115 8.923 17.838 1.00 89.06 76 PRO A C 1
ATOM 616 O O . PRO A 1 76 ? -9.326 8.471 16.999 1.00 89.06 76 PRO A O 1
ATOM 619 N N . TYR A 1 77 ? -11.385 9.223 17.552 1.00 88.62 77 TYR A N 1
ATOM 620 C CA . TYR A 1 77 ? -12.010 8.944 16.251 1.00 88.62 77 TYR A CA 1
ATOM 621 C C . TYR A 1 77 ? -11.189 9.475 15.070 1.00 88.62 77 TYR A C 1
ATOM 623 O O . TYR A 1 77 ? -10.875 8.735 14.134 1.00 88.62 77 TYR A O 1
ATOM 631 N N . GLN A 1 78 ? -10.767 10.741 15.144 1.00 90.31 78 GLN A N 1
ATOM 632 C CA . GLN A 1 78 ? -10.007 11.385 14.074 1.00 90.31 78 GLN A CA 1
ATOM 633 C C . GLN A 1 78 ? -8.675 10.675 13.805 1.00 90.31 78 GLN A C 1
ATOM 635 O O . GLN A 1 78 ? -8.244 10.571 12.659 1.00 90.31 78 GLN A O 1
ATOM 640 N N . LYS A 1 79 ? -8.039 10.133 14.849 1.00 91.62 79 LYS A N 1
ATOM 641 C CA . LYS A 1 79 ? -6.762 9.429 14.728 1.00 91.62 79 LYS A CA 1
ATOM 642 C C . LYS A 1 79 ? -6.925 8.078 14.035 1.00 91.62 79 LYS A C 1
ATOM 644 O O . LYS A 1 79 ? -6.134 7.774 13.147 1.00 91.62 79 LYS A O 1
ATOM 649 N N . ILE A 1 80 ? -7.951 7.298 14.393 1.00 92.19 80 ILE A N 1
ATOM 650 C CA . ILE A 1 80 ? -8.252 6.041 13.684 1.00 92.19 80 ILE A CA 1
ATOM 651 C C . ILE A 1 80 ? -8.603 6.324 12.231 1.00 92.19 80 ILE A C 1
ATOM 653 O O . ILE A 1 80 ? -8.056 5.675 11.346 1.00 92.19 80 ILE A O 1
ATOM 657 N N . LYS A 1 81 ? -9.466 7.313 11.982 1.00 92.31 81 LYS A N 1
ATOM 658 C CA . LYS A 1 81 ? -9.884 7.680 10.629 1.00 92.31 81 LYS A CA 1
ATOM 659 C C . LYS A 1 81 ? -8.685 8.026 9.745 1.00 92.31 81 LYS A C 1
ATOM 661 O O . LYS A 1 81 ? -8.555 7.465 8.662 1.00 92.31 81 LYS A O 1
ATOM 666 N N . THR A 1 82 ? -7.797 8.906 10.207 1.00 94.50 82 THR A N 1
ATOM 667 C CA . THR A 1 82 ? -6.591 9.275 9.451 1.00 94.50 82 THR A CA 1
ATOM 668 C C . THR A 1 82 ? -5.686 8.071 9.221 1.00 94.50 82 THR A C 1
ATOM 670 O O . THR A 1 82 ? -5.248 7.846 8.097 1.00 94.50 82 THR A O 1
ATOM 673 N N . ASN A 1 83 ? -5.440 7.262 10.254 1.00 94.88 83 ASN A N 1
ATOM 674 C CA . ASN A 1 83 ? -4.574 6.094 10.126 1.00 94.88 83 ASN A CA 1
ATOM 675 C C . ASN A 1 83 ? -5.149 5.045 9.166 1.00 94.88 83 ASN A C 1
ATOM 677 O O . ASN A 1 83 ? -4.382 4.449 8.420 1.00 94.88 83 ASN A O 1
ATOM 681 N N . LEU A 1 84 ? -6.471 4.846 9.143 1.00 95.75 84 LEU A N 1
ATOM 682 C CA . LEU A 1 84 ? -7.121 3.940 8.197 1.00 95.75 84 LEU A CA 1
ATOM 683 C C . LEU A 1 84 ? -7.046 4.462 6.758 1.00 95.75 84 LEU A C 1
ATOM 685 O O . LEU A 1 84 ? -6.804 3.683 5.845 1.00 95.75 84 LEU A O 1
ATOM 689 N N . ILE A 1 85 ? -7.220 5.769 6.541 1.00 96.00 85 ILE A N 1
ATOM 690 C CA . ILE A 1 85 ? -7.061 6.367 5.206 1.00 96.00 85 ILE A CA 1
ATOM 691 C C . ILE A 1 85 ? -5.627 6.173 4.705 1.00 96.00 85 ILE A C 1
ATOM 693 O O . ILE A 1 85 ? -5.432 5.773 3.560 1.00 96.00 85 ILE A O 1
ATOM 697 N N . LEU A 1 86 ? -4.633 6.424 5.562 1.00 96.69 86 LEU A N 1
ATOM 698 C CA . LEU A 1 86 ? -3.227 6.210 5.220 1.00 96.69 86 LEU A CA 1
ATOM 699 C C . LEU A 1 86 ? -2.934 4.732 4.958 1.00 96.69 86 LEU A C 1
ATOM 701 O O . LEU A 1 86 ? -2.280 4.425 3.968 1.00 96.69 86 LEU A O 1
ATOM 705 N N . PHE A 1 87 ? -3.446 3.832 5.802 1.00 97.62 87 PHE A N 1
ATOM 706 C CA . PHE A 1 87 ? -3.346 2.391 5.588 1.00 97.62 87 PHE A CA 1
ATOM 707 C C . PHE A 1 87 ? -3.900 2.010 4.213 1.00 97.62 87 PHE A C 1
ATOM 709 O O . PHE A 1 87 ? -3.163 1.463 3.403 1.00 97.62 87 PHE A O 1
ATOM 716 N N . ASN A 1 88 ? -5.148 2.381 3.915 1.00 97.56 88 ASN A N 1
ATOM 717 C CA . ASN A 1 88 ? -5.790 2.061 2.644 1.00 97.56 88 ASN A CA 1
ATOM 718 C C . ASN A 1 88 ? -5.010 2.624 1.452 1.00 97.56 88 ASN A C 1
ATOM 720 O O . ASN A 1 88 ? -4.848 1.925 0.461 1.00 97.56 88 ASN A O 1
ATOM 724 N N . LEU A 1 89 ? -4.490 3.852 1.544 1.00 96.50 89 LEU A N 1
ATOM 725 C CA . LEU A 1 89 ? -3.712 4.470 0.469 1.00 96.50 89 LEU A CA 1
ATOM 726 C C . LEU A 1 89 ? -2.379 3.759 0.215 1.00 96.50 89 LEU A C 1
ATOM 728 O O . LEU A 1 89 ? -2.065 3.444 -0.932 1.00 96.50 89 LEU A O 1
ATOM 732 N N . PHE A 1 90 ? -1.581 3.528 1.257 1.00 97.25 90 PHE A N 1
ATOM 733 C CA . PHE A 1 90 ? -0.280 2.880 1.094 1.00 97.25 90 PHE A CA 1
ATOM 734 C C . PHE A 1 90 ? -0.435 1.423 0.679 1.00 97.25 90 PHE A C 1
ATOM 736 O O . PHE A 1 90 ? 0.242 0.981 -0.245 1.00 97.25 90 PHE A O 1
ATOM 743 N N . GLU A 1 91 ? -1.366 0.707 1.304 1.00 97.75 91 GLU A N 1
ATOM 744 C CA . GLU A 1 91 ? -1.625 -0.691 0.993 1.00 97.75 91 GLU A CA 1
ATOM 745 C C . GLU A 1 91 ? -2.171 -0.852 -0.431 1.00 97.75 91 GLU A C 1
ATOM 747 O O . GLU A 1 91 ? -1.727 -1.733 -1.160 1.00 97.75 91 GLU A O 1
ATOM 752 N N . TYR A 1 92 ? -3.035 0.063 -0.888 1.00 97.31 92 TYR A N 1
ATOM 753 C CA . TYR A 1 92 ? -3.471 0.125 -2.285 1.00 97.31 92 TYR A CA 1
ATOM 754 C C . TYR A 1 92 ? -2.286 0.207 -3.255 1.00 97.31 92 TYR A C 1
ATOM 756 O O . TYR A 1 92 ? -2.199 -0.587 -4.190 1.00 97.31 92 TYR A O 1
ATOM 764 N N . ILE A 1 93 ? -1.360 1.144 -3.018 1.00 96.75 93 ILE A N 1
ATOM 765 C CA . ILE A 1 93 ? -0.173 1.343 -3.864 1.00 96.75 93 ILE A CA 1
ATOM 766 C C . ILE A 1 93 ? 0.735 0.110 -3.814 1.00 96.75 93 ILE A C 1
ATOM 768 O O . ILE A 1 93 ? 1.258 -0.310 -4.848 1.00 96.75 93 ILE A O 1
ATOM 772 N N . PHE A 1 94 ? 0.921 -0.483 -2.632 1.00 98.06 94 PHE A N 1
ATOM 773 C CA . PHE A 1 94 ? 1.752 -1.670 -2.462 1.00 98.06 94 PHE A CA 1
ATOM 774 C C . PHE A 1 94 ? 1.189 -2.875 -3.205 1.00 98.06 94 PHE A C 1
ATOM 776 O O . PHE A 1 94 ? 1.937 -3.499 -3.952 1.00 98.06 94 PHE A O 1
ATOM 783 N N . ILE A 1 95 ? -0.110 -3.153 -3.076 1.00 97.75 95 ILE A N 1
ATOM 784 C CA . ILE A 1 95 ? -0.777 -4.236 -3.806 1.00 97.75 95 ILE A CA 1
ATOM 785 C C . ILE A 1 95 ? -0.741 -3.978 -5.317 1.00 97.75 95 ILE A C 1
ATOM 787 O O . ILE A 1 95 ? -0.406 -4.867 -6.097 1.00 97.75 95 ILE A O 1
ATOM 791 N N . GLN A 1 96 ? -1.060 -2.757 -5.752 1.00 96.12 96 GLN A N 1
ATOM 792 C CA . GLN A 1 96 ? -1.040 -2.392 -7.168 1.00 96.12 96 GLN A CA 1
ATOM 793 C C . GLN A 1 96 ? 0.338 -2.644 -7.792 1.00 96.12 96 GLN A C 1
ATOM 795 O O . GLN A 1 96 ? 0.434 -3.267 -8.852 1.00 96.12 96 GLN A O 1
ATOM 800 N N . ALA A 1 97 ? 1.401 -2.161 -7.146 1.00 95.69 97 ALA A N 1
ATOM 801 C CA . ALA A 1 97 ? 2.765 -2.285 -7.643 1.00 95.69 97 ALA A CA 1
ATOM 802 C C . ALA A 1 97 ? 3.285 -3.727 -7.570 1.00 95.69 97 ALA A C 1
ATOM 804 O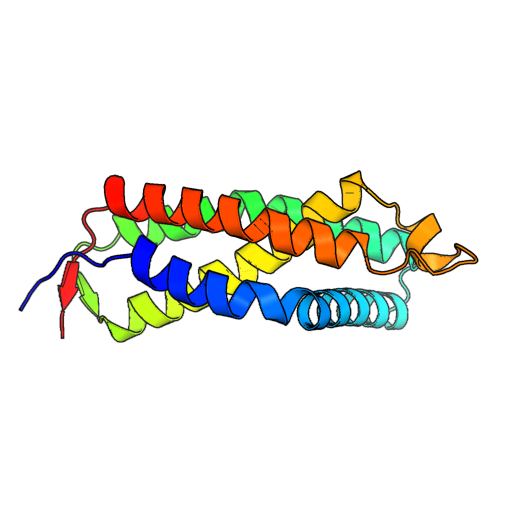 O . ALA A 1 97 ? 3.919 -4.190 -8.519 1.00 95.69 97 ALA A O 1
ATOM 805 N N . SER A 1 98 ? 3.009 -4.442 -6.477 1.00 96.56 98 SER A N 1
ATOM 806 C CA . SER A 1 98 ? 3.463 -5.821 -6.280 1.00 96.56 98 SER A CA 1
ATOM 807 C C . SER A 1 98 ? 2.796 -6.779 -7.266 1.00 96.56 98 SER A C 1
ATOM 809 O O . SER A 1 98 ? 3.470 -7.607 -7.873 1.00 96.56 98 SER A O 1
ATOM 811 N N . LEU A 1 99 ? 1.490 -6.631 -7.506 1.00 95.50 99 LEU A N 1
ATOM 812 C CA . LEU A 1 99 ? 0.785 -7.434 -8.498 1.00 95.50 99 LEU A CA 1
ATOM 813 C C . LEU A 1 99 ? 1.206 -7.066 -9.921 1.00 95.50 99 LEU A C 1
ATOM 815 O O . LEU A 1 99 ? 1.274 -7.953 -10.767 1.00 95.50 99 LEU A O 1
ATOM 819 N N . ALA A 1 100 ? 1.539 -5.798 -10.199 1.00 93.75 100 ALA A N 1
ATOM 820 C CA . ALA A 1 100 ? 1.999 -5.391 -11.529 1.00 93.75 100 ALA A CA 1
ATOM 821 C C . ALA A 1 100 ? 3.262 -6.156 -11.949 1.00 93.75 100 ALA A C 1
ATOM 823 O O . ALA A 1 100 ? 3.379 -6.537 -13.112 1.00 93.75 100 ALA A O 1
ATOM 824 N N . SER A 1 101 ? 4.151 -6.491 -11.007 1.00 93.88 101 SER A N 1
ATOM 825 C CA . SER A 1 101 ? 5.354 -7.285 -11.294 1.00 93.88 101 SER A CA 1
ATOM 826 C C . SER A 1 101 ? 5.066 -8.715 -11.777 1.00 93.88 101 SER A C 1
ATOM 828 O O . SER A 1 101 ? 5.987 -9.404 -12.204 1.00 93.88 101 SER A O 1
ATOM 830 N N . LEU A 1 102 ? 3.822 -9.197 -11.668 1.00 93.25 102 LEU A N 1
ATOM 831 C CA . LEU A 1 102 ? 3.391 -10.495 -12.202 1.00 93.25 102 LEU A CA 1
ATOM 832 C C . LEU A 1 102 ? 2.928 -10.404 -13.663 1.00 93.25 102 LEU A C 1
ATOM 834 O O . LEU A 1 102 ? 2.880 -11.421 -14.351 1.00 93.25 102 LEU A O 1
ATOM 838 N N . PHE A 1 103 ? 2.589 -9.201 -14.131 1.00 90.94 103 PHE A N 1
ATOM 839 C CA . PHE A 1 103 ? 2.066 -8.948 -15.477 1.00 90.94 103 PHE A CA 1
ATOM 840 C C . PHE A 1 103 ? 3.070 -8.235 -16.386 1.00 90.94 103 PHE A C 1
ATOM 842 O O . PHE A 1 103 ? 2.914 -8.259 -17.603 1.00 90.94 103 PHE A O 1
ATOM 849 N N . THR A 1 104 ? 4.110 -7.619 -15.821 1.00 90.31 104 THR A N 1
ATOM 850 C CA . THR A 1 104 ? 5.167 -6.938 -16.576 1.00 90.31 104 THR A CA 1
ATOM 851 C C . THR A 1 104 ? 6.537 -7.114 -15.917 1.00 90.31 104 THR A C 1
ATOM 853 O O . THR A 1 104 ? 6.653 -7.616 -14.801 1.00 90.31 104 THR A O 1
ATOM 856 N N . ASN A 1 105 ? 7.599 -6.716 -16.617 1.00 89.50 105 ASN A N 1
ATOM 857 C CA . ASN A 1 105 ? 8.971 -6.741 -16.116 1.00 89.50 105 ASN A CA 1
ATOM 858 C C . ASN A 1 105 ? 9.686 -5.406 -16.400 1.00 89.50 105 ASN A C 1
ATOM 860 O O . ASN A 1 105 ? 9.264 -4.624 -17.252 1.00 89.50 105 ASN A O 1
ATOM 864 N N . GLY A 1 106 ? 10.766 -5.134 -15.658 1.00 88.25 106 GLY A N 1
ATOM 865 C CA . GLY A 1 106 ? 11.460 -3.845 -15.716 1.00 88.25 106 GLY A CA 1
ATOM 866 C C . GLY A 1 106 ? 12.011 -3.527 -17.107 1.00 88.25 106 GLY A C 1
ATOM 867 O O . GLY A 1 106 ? 11.947 -2.383 -17.536 1.00 88.25 106 GLY A O 1
ATOM 868 N N . ASN A 1 107 ? 12.471 -4.534 -17.855 1.00 88.44 107 ASN A N 1
ATOM 869 C CA . ASN A 1 107 ? 12.977 -4.330 -19.214 1.00 88.44 107 ASN A CA 1
ATOM 870 C C . ASN A 1 107 ? 11.859 -3.919 -20.177 1.00 88.44 107 ASN A C 1
ATOM 872 O O . ASN A 1 107 ? 12.055 -3.014 -20.983 1.00 88.44 107 ASN A O 1
ATOM 876 N N . THR A 1 108 ? 10.682 -4.538 -20.068 1.00 87.75 108 THR A N 1
ATOM 877 C CA . THR A 1 108 ? 9.500 -4.163 -20.851 1.00 87.75 108 THR A CA 1
ATOM 878 C C . THR A 1 108 ? 9.067 -2.731 -20.535 1.00 87.75 108 THR A C 1
ATOM 880 O O . THR A 1 108 ? 8.850 -1.959 -21.463 1.00 87.75 108 THR A O 1
ATOM 883 N N . LEU A 1 109 ? 9.025 -2.347 -19.254 1.00 87.19 109 LEU A N 1
ATOM 884 C CA . LEU A 1 109 ? 8.646 -0.989 -18.842 1.00 87.19 109 LEU A CA 1
ATOM 885 C C . LEU A 1 109 ? 9.655 0.087 -19.273 1.00 87.19 109 LEU A C 1
ATOM 887 O O . LEU A 1 109 ? 9.255 1.209 -19.572 1.00 87.19 109 LEU A O 1
ATOM 891 N N . CYS A 1 110 ? 10.949 -0.237 -19.299 1.00 87.44 110 CYS A N 1
ATOM 892 C CA . CYS A 1 110 ? 12.013 0.724 -19.598 1.00 87.44 110 CYS A CA 1
ATOM 893 C C . CYS A 1 110 ? 12.367 0.821 -21.087 1.00 87.44 110 CYS A C 1
ATOM 895 O O . CYS A 1 110 ? 12.760 1.889 -21.551 1.00 87.44 110 CYS A O 1
ATOM 897 N N . TYR A 1 111 ? 12.271 -0.287 -21.828 1.00 85.69 111 TYR A N 1
ATOM 898 C CA . TYR A 1 111 ? 12.837 -0.407 -23.178 1.00 85.69 111 TYR A CA 1
ATOM 899 C C . TYR A 1 111 ? 11.856 -0.974 -24.213 1.00 85.69 111 TYR A C 1
ATOM 901 O O . TYR A 1 111 ? 12.203 -1.088 -25.388 1.00 85.69 111 TYR A O 1
ATOM 909 N N . GLY A 1 112 ? 10.638 -1.345 -23.809 1.00 76.69 112 GLY A N 1
ATOM 910 C CA . GLY A 1 112 ? 9.621 -1.864 -24.718 1.00 76.69 112 GLY A CA 1
ATOM 911 C C . GLY A 1 112 ? 9.104 -0.800 -25.689 1.00 76.69 112 GLY A C 1
ATOM 912 O O . GLY A 1 112 ? 8.696 0.290 -25.289 1.00 76.69 112 GLY A O 1
ATOM 913 N N . SER A 1 113 ? 9.066 -1.128 -26.984 1.00 56.28 113 SER A N 1
ATOM 914 C CA . SER A 1 113 ? 8.459 -0.283 -28.014 1.00 56.28 113 SER A CA 1
ATOM 915 C C . SER A 1 113 ? 6.963 -0.589 -28.146 1.00 56.28 113 SER A C 1
ATOM 917 O O . SER A 1 113 ? 6.557 -1.376 -28.999 1.00 56.28 113 SER A O 1
ATOM 919 N N . GLY A 1 114 ? 6.132 0.029 -27.308 1.00 51.84 114 GLY A N 1
ATOM 920 C CA . GLY A 1 114 ? 4.692 0.091 -27.570 1.00 51.84 114 GLY A CA 1
ATOM 921 C C . GLY A 1 114 ? 3.808 -0.019 -26.340 1.00 51.84 114 GLY A C 1
ATOM 922 O O . GLY A 1 114 ? 3.432 -1.117 -25.964 1.00 51.84 114 GLY A O 1
ATOM 923 N N . GLY A 1 115 ? 3.404 1.131 -25.795 1.00 48.31 115 GLY A N 1
ATOM 924 C CA . GLY A 1 115 ? 2.050 1.401 -25.278 1.00 48.31 115 GLY A CA 1
ATOM 925 C C . GLY A 1 115 ? 1.470 0.583 -24.110 1.00 48.31 115 GLY A C 1
ATOM 926 O O . GLY A 1 115 ? 0.520 1.057 -23.498 1.00 48.31 115 GLY A O 1
ATOM 927 N N . GLN A 1 116 ? 2.019 -0.576 -23.747 1.00 51.09 116 GLN A N 1
ATOM 928 C CA . GLN A 1 116 ? 1.634 -1.416 -22.602 1.00 51.09 116 GLN A CA 1
ATOM 929 C C . GLN A 1 116 ? 2.256 -0.915 -21.283 1.00 51.09 116 GLN A C 1
ATOM 931 O O . GLN A 1 116 ? 2.583 -1.684 -20.396 1.00 51.09 116 GLN A O 1
ATOM 936 N N . ASN A 1 117 ? 2.489 0.390 -21.134 1.00 63.72 117 ASN A N 1
ATOM 937 C CA . ASN A 1 117 ? 3.345 0.914 -20.058 1.00 63.72 117 ASN A CA 1
ATOM 938 C C . ASN A 1 117 ? 2.563 1.362 -18.807 1.00 63.72 117 ASN A C 1
ATOM 940 O O . ASN A 1 117 ? 3.065 2.161 -18.020 1.00 63.72 117 ASN A O 1
ATOM 944 N N . GLY A 1 118 ? 1.324 0.898 -18.613 1.00 68.50 118 GLY A N 1
ATOM 945 C CA . GLY A 1 118 ? 0.455 1.461 -17.569 1.00 68.50 118 GLY A CA 1
ATOM 946 C C . GLY A 1 118 ? -0.921 0.824 -17.389 1.00 68.50 118 GLY A C 1
ATOM 947 O O . GLY A 1 118 ? -1.556 1.044 -16.357 1.00 68.50 118 GLY A O 1
ATOM 948 N N . ILE A 1 119 ? -1.395 0.024 -18.349 1.00 82.19 119 ILE A N 1
ATOM 949 C CA . ILE A 1 119 ? -2.699 -0.653 -18.244 1.00 82.19 119 ILE A CA 1
ATOM 950 C C . ILE A 1 119 ? -2.652 -1.737 -17.165 1.00 82.19 119 ILE A C 1
ATOM 952 O O . ILE A 1 119 ? -3.605 -1.893 -16.407 1.00 82.19 119 ILE A O 1
ATOM 956 N N . GLU A 1 120 ? -1.527 -2.434 -17.048 1.00 86.75 120 GLU A N 1
ATOM 957 C CA . GLU A 1 120 ? -1.235 -3.424 -16.015 1.00 86.75 120 GLU A CA 1
ATOM 958 C C . GLU A 1 120 ? -1.370 -2.779 -14.639 1.00 86.75 120 GLU A C 1
ATOM 960 O O . GLU A 1 120 ? -2.057 -3.318 -13.780 1.00 86.75 120 GLU A O 1
ATOM 965 N N . PHE A 1 121 ? -0.807 -1.578 -14.462 1.00 88.38 121 PHE A N 1
ATOM 966 C CA . PHE A 1 121 ? -0.946 -0.815 -13.225 1.00 88.38 121 PHE A CA 1
ATOM 967 C C . PHE A 1 121 ? -2.386 -0.395 -12.959 1.00 88.38 121 PHE A C 1
ATOM 969 O O . PHE A 1 121 ? -2.785 -0.385 -11.802 1.00 88.38 121 PHE A O 1
ATOM 976 N N . ALA A 1 122 ? -3.173 -0.045 -13.980 1.00 89.31 122 ALA A N 1
ATOM 977 C CA . ALA A 1 122 ? -4.585 0.279 -13.791 1.00 89.31 122 ALA A CA 1
ATOM 978 C C . ALA A 1 122 ? -5.395 -0.957 -13.366 1.00 89.31 122 ALA A C 1
ATOM 980 O O . ALA A 1 122 ? -6.191 -0.895 -12.428 1.00 89.31 122 ALA A O 1
ATOM 981 N N . PHE A 1 123 ? -5.148 -2.093 -14.020 1.00 90.38 123 PHE A N 1
ATOM 982 C CA . PHE A 1 123 ? -5.789 -3.367 -13.720 1.00 90.38 123 PHE A CA 1
ATOM 983 C C . PHE A 1 123 ? -5.448 -3.865 -12.312 1.00 90.38 123 PHE A C 1
ATOM 985 O O . PHE A 1 123 ? -6.342 -4.231 -11.549 1.00 90.38 123 PHE A O 1
ATOM 992 N N . THR A 1 124 ? -4.175 -3.827 -11.918 1.00 94.19 124 THR A N 1
ATOM 993 C CA . THR A 1 124 ? -3.760 -4.278 -10.585 1.00 94.19 124 THR A CA 1
ATOM 994 C C . THR A 1 124 ? -4.228 -3.349 -9.475 1.00 94.19 124 THR A C 1
ATOM 996 O O . THR A 1 124 ? -4.490 -3.817 -8.370 1.00 94.19 124 THR A O 1
ATOM 999 N N . ALA A 1 125 ? -4.427 -2.061 -9.760 1.00 94.00 125 ALA A N 1
ATOM 1000 C CA . ALA A 1 125 ? -5.058 -1.140 -8.818 1.00 94.00 125 ALA A CA 1
ATOM 1001 C C . ALA A 1 125 ? -6.525 -1.518 -8.559 1.00 94.00 125 ALA A C 1
ATOM 1003 O O . ALA A 1 125 ? -6.975 -1.537 -7.415 1.00 94.00 125 ALA A O 1
ATOM 1004 N N . LEU A 1 126 ? -7.267 -1.896 -9.603 1.00 93.75 126 LEU A N 1
ATOM 1005 C CA . LEU A 1 126 ? -8.634 -2.395 -9.437 1.00 93.75 126 LEU A CA 1
ATOM 1006 C C . LEU A 1 126 ? -8.670 -3.703 -8.636 1.00 93.75 126 LEU A C 1
ATOM 1008 O O . LEU A 1 126 ? -9.563 -3.873 -7.808 1.00 93.75 126 LEU A O 1
ATOM 1012 N N . LEU A 1 127 ? -7.682 -4.588 -8.816 1.00 94.81 127 LEU A N 1
ATOM 1013 C CA . LEU A 1 127 ? -7.524 -5.795 -7.993 1.00 94.81 127 LEU A CA 1
ATOM 1014 C C . LEU A 1 127 ? -7.137 -5.496 -6.538 1.00 94.81 127 LEU A C 1
ATOM 1016 O O . LEU A 1 127 ? -7.460 -6.288 -5.654 1.00 94.81 127 LEU A O 1
ATOM 1020 N N . ALA A 1 128 ? -6.499 -4.358 -6.257 1.00 96.50 128 ALA A N 1
ATOM 1021 C CA . ALA A 1 128 ? -6.178 -3.962 -4.890 1.00 96.50 128 ALA A CA 1
ATOM 1022 C C . ALA A 1 128 ? -7.436 -3.652 -4.061 1.00 96.50 128 ALA A C 1
ATOM 1024 O O . ALA A 1 128 ? -7.472 -3.938 -2.866 1.00 96.50 128 ALA A O 1
ATOM 1025 N N . LEU A 1 129 ? -8.499 -3.128 -4.682 1.00 96.44 129 LEU A N 1
ATOM 1026 C CA . LEU A 1 129 ? -9.743 -2.761 -3.993 1.00 96.44 129 LEU A CA 1
ATOM 1027 C C . LEU A 1 129 ? -10.406 -3.925 -3.229 1.00 96.44 129 LEU A C 1
ATOM 1029 O O . LEU A 1 129 ? -10.646 -3.767 -2.029 1.00 96.44 129 LEU A O 1
ATOM 1033 N N . PRO A 1 130 ? -10.697 -5.093 -3.840 1.00 96.56 130 PRO A N 1
ATOM 1034 C CA . PRO A 1 130 ? -11.265 -6.219 -3.102 1.00 96.56 130 PRO A CA 1
ATOM 1035 C C . PRO A 1 130 ? -10.327 -6.740 -2.005 1.00 96.56 130 PRO A C 1
ATOM 1037 O O . PRO A 1 130 ? -10.809 -7.167 -0.959 1.00 96.56 130 PRO A O 1
ATOM 1040 N N . ILE A 1 131 ? -9.005 -6.658 -2.188 1.00 97.00 131 ILE A N 1
ATOM 1041 C CA . ILE A 1 131 ? -8.033 -7.075 -1.167 1.00 97.00 131 ILE A CA 1
ATOM 1042 C C . ILE A 1 131 ? -8.099 -6.146 0.058 1.00 97.00 131 ILE A C 1
ATOM 1044 O O . ILE A 1 131 ? -8.150 -6.626 1.190 1.00 97.00 131 ILE A O 1
ATOM 1048 N N . LEU A 1 132 ? -8.203 -4.828 -0.143 1.00 97.44 132 LEU A N 1
ATOM 1049 C CA . LEU A 1 132 ? -8.402 -3.870 0.953 1.00 97.44 132 LEU A CA 1
ATOM 1050 C C . LEU A 1 132 ? -9.701 -4.125 1.720 1.00 97.44 132 LEU A C 1
ATO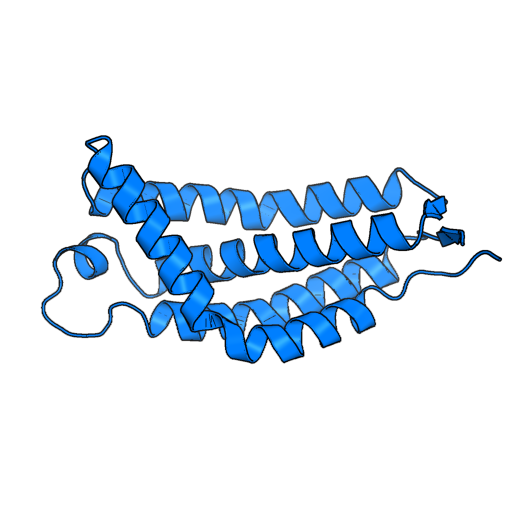M 1052 O O . LEU A 1 132 ? -9.722 -4.053 2.947 1.00 97.44 132 LEU A O 1
ATOM 1056 N N . ILE A 1 133 ? -10.781 -4.456 1.009 1.00 97.44 133 ILE A N 1
ATOM 1057 C CA . ILE A 1 133 ? -12.058 -4.820 1.634 1.00 97.44 133 ILE A CA 1
ATOM 1058 C C . ILE A 1 133 ? -11.882 -6.052 2.533 1.00 97.44 133 ILE A C 1
ATOM 1060 O O . ILE A 1 133 ? -12.395 -6.054 3.652 1.00 97.44 133 ILE A O 1
ATOM 1064 N N . ILE A 1 134 ? -11.122 -7.063 2.093 1.00 97.38 134 ILE A N 1
ATOM 1065 C CA . ILE A 1 134 ? -10.816 -8.256 2.899 1.00 97.38 134 ILE A CA 1
ATOM 1066 C C . ILE A 1 134 ? -10.036 -7.877 4.165 1.00 97.38 134 ILE A C 1
ATOM 1068 O O . ILE A 1 134 ? -10.406 -8.320 5.254 1.00 97.38 134 ILE A O 1
ATOM 1072 N N . PHE A 1 135 ? -9.005 -7.032 4.062 1.00 96.88 135 PHE A N 1
ATOM 1073 C CA . PHE A 1 135 ? -8.261 -6.573 5.241 1.00 96.88 135 PHE A CA 1
ATOM 1074 C C . PHE A 1 135 ? -9.143 -5.802 6.222 1.00 96.88 135 PHE A C 1
ATOM 1076 O O . PHE A 1 135 ? -9.113 -6.069 7.422 1.00 96.88 135 PHE A O 1
ATOM 1083 N N . SER A 1 136 ? -9.982 -4.895 5.733 1.00 95.38 136 SER A N 1
ATOM 1084 C CA . SER A 1 136 ? -10.858 -4.107 6.600 1.00 95.38 136 SER A CA 1
ATOM 1085 C C . SER A 1 136 ? -11.971 -4.930 7.235 1.00 95.38 136 SER A C 1
ATOM 1087 O O . SER A 1 136 ? -12.310 -4.689 8.392 1.00 95.38 136 SER A O 1
ATOM 1089 N N . TYR A 1 137 ? -12.492 -5.936 6.530 1.00 95.81 137 TYR A N 1
ATOM 1090 C CA . TYR A 1 137 ? -13.369 -6.940 7.127 1.00 95.81 137 TYR A CA 1
ATOM 1091 C C . TYR A 1 137 ? -12.655 -7.700 8.253 1.00 95.81 137 TYR A C 1
ATOM 1093 O O . TYR A 1 137 ? -13.200 -7.850 9.347 1.00 95.81 137 TYR A O 1
ATOM 1101 N N . PHE A 1 138 ? -11.411 -8.127 8.016 1.00 95.25 138 PHE A N 1
ATOM 1102 C CA . PHE A 1 138 ? -10.606 -8.801 9.029 1.00 95.25 138 PHE A CA 1
ATOM 1103 C C . PHE A 1 138 ? -10.391 -7.920 10.268 1.00 95.25 138 PHE A C 1
ATOM 1105 O O . PHE A 1 138 ? -10.602 -8.400 11.381 1.00 95.25 138 PHE A O 1
ATOM 1112 N N . PHE A 1 139 ? -10.044 -6.640 10.095 1.00 93.81 139 PHE A N 1
ATOM 1113 C CA . PHE A 1 139 ? -9.878 -5.704 11.210 1.00 93.81 139 PHE A CA 1
ATOM 1114 C C . PHE A 1 139 ? -11.175 -5.490 11.989 1.00 93.81 139 PHE A C 1
ATOM 1116 O O . PHE A 1 139 ? -11.147 -5.522 13.213 1.00 93.81 139 PHE A O 1
ATOM 1123 N N . GLU A 1 140 ? -12.310 -5.322 11.311 1.00 92.69 140 GLU A N 1
ATOM 1124 C CA . GLU A 1 140 ? -13.599 -5.115 11.981 1.00 92.69 140 GLU A CA 1
ATOM 1125 C C . GLU A 1 140 ? -14.031 -6.323 12.821 1.00 92.69 140 GLU A C 1
ATOM 1127 O O . GLU A 1 140 ? -14.603 -6.143 13.890 1.00 92.69 140 GLU A O 1
ATOM 1132 N N . TYR A 1 141 ? -13.729 -7.545 12.373 1.00 91.25 141 TYR A N 1
ATOM 1133 C CA . TYR A 1 141 ? -14.141 -8.759 13.082 1.00 91.25 141 TYR A CA 1
ATOM 1134 C C . TYR A 1 141 ? -13.149 -9.225 14.161 1.00 91.25 141 TYR A C 1
ATOM 1136 O O . TYR A 1 141 ? -13.544 -9.891 15.114 1.00 91.25 141 TYR A O 1
ATOM 1144 N N . HIS A 1 142 ? -11.861 -8.897 14.023 1.00 90.12 142 HIS A N 1
ATOM 1145 C CA . HIS A 1 142 ? -10.798 -9.408 14.902 1.00 90.12 142 HIS A CA 1
ATOM 1146 C C . HIS A 1 142 ? -10.163 -8.339 15.798 1.00 90.12 142 HIS A C 1
ATOM 1148 O O . HIS A 1 142 ? -9.136 -8.606 16.423 1.00 90.12 142 HIS A O 1
ATOM 1154 N N . THR A 1 143 ? -10.734 -7.134 15.860 1.00 86.94 143 THR A N 1
ATOM 1155 C CA . THR A 1 143 ? -10.277 -6.077 16.770 1.00 86.94 143 THR A CA 1
ATOM 1156 C C . THR A 1 143 ? -11.446 -5.527 17.577 1.00 86.94 143 THR A C 1
ATOM 1158 O O . THR A 1 143 ? -12.557 -5.392 17.076 1.00 86.94 143 THR A O 1
ATOM 1161 N N . GLU A 1 144 ? -11.199 -5.198 18.844 1.00 79.88 144 GLU A N 1
ATOM 1162 C CA . GLU A 1 144 ? -12.205 -4.626 19.753 1.00 79.88 144 GLU A CA 1
ATOM 1163 C C . GLU A 1 144 ? -12.047 -3.104 19.897 1.00 79.88 144 GLU A C 1
ATOM 1165 O O . GLU A 1 144 ? -12.343 -2.515 20.940 1.00 79.88 144 GLU A O 1
ATOM 1170 N N . THR A 1 145 ? -11.492 -2.446 18.880 1.00 79.94 145 THR A N 1
ATOM 1171 C CA . THR A 1 145 ? -11.093 -1.049 18.995 1.00 79.94 145 THR A CA 1
ATOM 1172 C C . THR A 1 145 ? -12.309 -0.133 19.147 1.00 79.94 145 THR A C 1
ATOM 1174 O O . THR A 1 145 ? -13.130 0.026 18.240 1.00 79.94 145 THR A O 1
ATOM 1177 N N . THR A 1 146 ? -12.381 0.554 20.290 1.00 81.38 146 THR A N 1
ATOM 1178 C CA . THR A 1 146 ? -13.427 1.547 20.554 1.00 81.38 146 THR A CA 1
ATOM 1179 C C . THR A 1 146 ? -12.951 2.971 20.273 1.00 81.38 146 THR A C 1
ATOM 1181 O O . THR A 1 146 ? -11.798 3.330 20.528 1.00 81.38 146 THR A O 1
ATOM 1184 N N . ILE A 1 147 ? -13.846 3.816 19.766 1.00 81.69 147 ILE A N 1
ATOM 1185 C CA . ILE A 1 147 ? -13.598 5.249 19.586 1.00 81.69 147 ILE A CA 1
ATOM 1186 C C . ILE A 1 147 ? -14.129 6.066 20.758 1.00 81.69 147 ILE A C 1
ATOM 1188 O O . ILE A 1 147 ? -15.187 5.762 21.307 1.00 81.69 147 ILE A O 1
ATOM 1192 N N . ALA A 1 148 ? -13.390 7.117 21.108 1.00 76.12 148 ALA A N 1
ATOM 1193 C CA . ALA A 1 148 ? -13.861 8.216 21.943 1.00 76.12 148 ALA A CA 1
ATOM 1194 C C . ALA A 1 148 ? -13.947 9.495 21.093 1.00 76.12 148 ALA A C 1
ATOM 1196 O O . ALA A 1 148 ? -13.080 9.725 20.240 1.00 76.12 148 ALA A O 1
ATOM 1197 N N . GLU A 1 149 ? -15.016 10.262 21.312 1.00 62.09 149 GLU A N 1
ATOM 1198 C CA . GLU A 1 149 ? -15.213 11.616 20.770 1.00 62.09 149 GLU A CA 1
ATOM 1199 C C . GLU A 1 149 ? -14.293 12.626 21.454 1.00 62.09 149 GLU A C 1
ATOM 1201 O O . GLU A 1 149 ? -14.152 12.538 22.698 1.00 62.09 149 GLU A O 1
#

Radius of gyration: 17.25 Å; chains: 1; bounding box: 42×22×52 Å

Secondary structure (DSSP, 8-state):
--EE--HHHHHHHHHHHHTT-HHHHHHHHHHHHHHHHHTT--HHHHHHHHHHHHHHHHHHHHHHHHHHHHT-SEEEHHHHHHHHHHHHHHHHHHHHHHHHTTT--HHHHHH-SSS-SSHHHHHHHHHHHHHHHHHHHHHHHH--PEEE-